Protein AF-A0A9W7XNW4-F1 (afdb_monomer_lite)

Secondary structure (DSSP, 8-state):
--SSS-HHHHHHHHHHHHHT--HHHHHHHHHHHHHHSS--HHHHHHHH-TTTTTTS---HHHH---HHHHHHHHHHHHHHHHHHHHHHT---

Foldseek 3Di:
DAPDPCRVVRVLVVCCVVVVDDPLNSLVVVLVCLVPDPDDPVVNCVQFNPCCPPPVDTDCVRSVHDPVNSVVVVVVVVVVVVVVCVVVVDDD

Sequence (92 aa):
FHFTKEPLMEEYSVAAQIWKYSSVDMCELAMNSVIQSGFEAEVKRHWVGRDYLETGQTEVHKTNVPLCRLTYRATTLEQEHALIAKITGKQE

InterPro domains:
  IPR006329 AMP deaminase [PF19326] (1-86)
  IPR006329 AMP deaminase [PTHR11359] (1-88)
  IPR032466 Metal-dependent hydrolase [SSF51556] (1-82)

pLDDT: mean 91.93, std 8.44, range [50.91, 97.69]

Radius of gyration: 16.53 Å; chains: 1; bounding box: 41×29×41 Å

Organism: NCBI:txid1286918

Structure (mmCIF, N/CA/C/O backbone):
data_AF-A0A9W7XNW4-F1
#
_entry.id   AF-A0A9W7XNW4-F1
#
loop_
_atom_site.group_PDB
_atom_site.id
_atom_site.type_symbol
_atom_site.label_atom_id
_atom_site.label_alt_id
_atom_site.label_comp_id
_atom_site.label_asym_id
_atom_site.label_entity_id
_atom_site.label_seq_id
_atom_site.pdbx_PDB_ins_code
_atom_site.Cartn_x
_atom_site.Cartn_y
_atom_site.Cartn_z
_atom_site.occupancy
_atom_site.B_iso_or_equiv
_atom_site.auth_seq_id
_atom_site.auth_comp_id
_atom_site.auth_asym_id
_atom_site.auth_atom_id
_atom_site.pdbx_PDB_model_num
ATOM 1 N N . PHE A 1 1 ? 11.500 14.891 -13.348 1.00 70.50 1 PHE A N 1
ATOM 2 C CA . PHE A 1 1 ? 12.360 14.397 -14.438 1.00 70.50 1 PHE A CA 1
ATOM 3 C C . PHE A 1 1 ? 13.107 13.204 -13.892 1.00 70.50 1 PHE A C 1
ATOM 5 O O . PHE A 1 1 ? 13.708 13.335 -12.834 1.00 70.50 1 PHE A O 1
ATOM 12 N N . HIS A 1 2 ? 12.987 12.071 -14.573 1.00 89.81 2 HIS A N 1
ATOM 13 C CA . HIS A 1 2 ? 13.524 10.771 -14.172 1.00 89.81 2 HIS A CA 1
ATOM 14 C C . HIS A 1 2 ? 14.764 10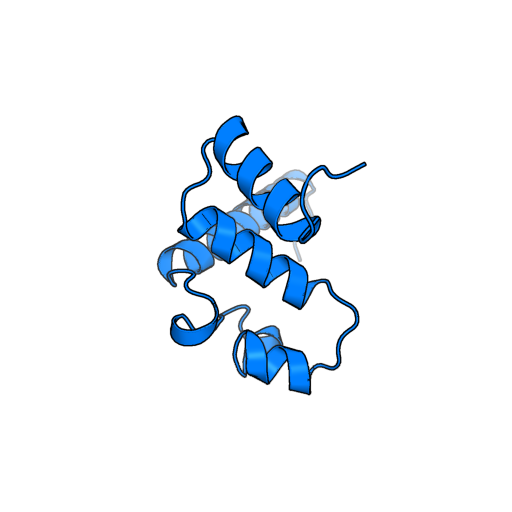.455 -15.004 1.00 89.81 2 HIS A C 1
ATOM 16 O O . HIS A 1 2 ? 14.840 10.857 -16.168 1.00 89.81 2 HIS A O 1
ATOM 22 N N . PHE A 1 3 ? 15.738 9.776 -14.407 1.00 89.00 3 PHE A N 1
ATOM 23 C CA . PHE A 1 3 ? 17.005 9.433 -15.057 1.00 89.00 3 PHE A CA 1
ATOM 24 C C . PHE A 1 3 ? 16.982 8.054 -15.724 1.00 89.00 3 PHE A C 1
ATOM 26 O O . PHE A 1 3 ? 17.831 7.756 -16.565 1.00 89.00 3 PHE 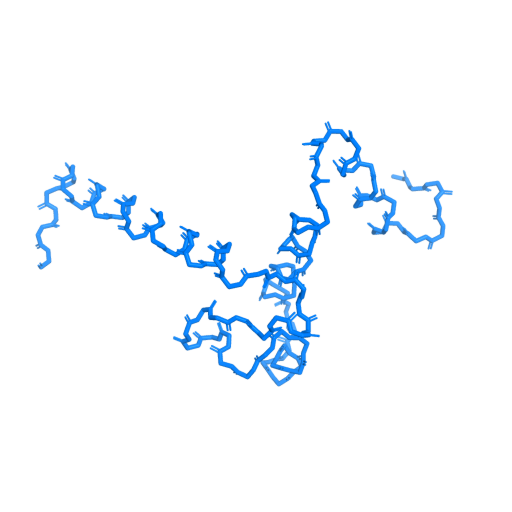A O 1
ATOM 33 N N . THR A 1 4 ? 16.020 7.209 -15.364 1.00 93.19 4 THR A N 1
ATOM 34 C CA . THR A 1 4 ? 15.853 5.858 -15.903 1.00 93.19 4 THR A CA 1
ATOM 35 C C . THR A 1 4 ? 14.727 5.791 -16.938 1.00 93.19 4 THR A C 1
ATOM 37 O O . THR A 1 4 ? 13.910 6.700 -17.080 1.00 93.19 4 THR A O 1
ATOM 40 N N . LYS A 1 5 ? 14.666 4.673 -17.675 1.00 92.44 5 LYS A N 1
ATOM 41 C CA . LYS A 1 5 ? 13.569 4.377 -18.614 1.00 92.44 5 LYS A CA 1
ATOM 42 C C . LYS A 1 5 ? 12.283 3.915 -17.915 1.00 92.44 5 LYS A C 1
ATOM 44 O O . LYS A 1 5 ? 11.260 3.780 -18.579 1.00 92.44 5 LYS A O 1
ATOM 49 N N . GLU A 1 6 ? 12.334 3.675 -16.606 1.00 95.00 6 GLU A N 1
ATOM 50 C CA . GLU A 1 6 ? 11.233 3.152 -15.797 1.00 95.00 6 GLU A CA 1
ATOM 51 C C . GLU A 1 6 ? 10.942 4.127 -14.641 1.00 95.00 6 GLU A C 1
ATOM 53 O O . GLU A 1 6 ? 11.323 3.873 -13.497 1.00 95.00 6 GLU A O 1
ATOM 58 N N . PRO A 1 7 ? 10.270 5.262 -14.919 1.00 94.00 7 PRO A N 1
ATOM 59 C CA . PRO A 1 7 ? 10.167 6.382 -13.978 1.00 94.00 7 PRO A CA 1
ATOM 60 C C . PRO A 1 7 ? 9.513 5.997 -12.643 1.00 94.00 7 PRO A C 1
ATOM 62 O O . PRO A 1 7 ? 9.952 6.439 -11.586 1.00 94.00 7 PRO A O 1
ATOM 65 N N . LEU A 1 8 ? 8.509 5.116 -12.673 1.00 92.31 8 LEU A N 1
ATOM 66 C CA . LEU A 1 8 ? 7.844 4.625 -11.465 1.00 92.31 8 LEU A CA 1
ATOM 67 C C . LEU A 1 8 ? 8.777 3.765 -10.597 1.00 92.31 8 LEU A C 1
ATOM 69 O O . LEU A 1 8 ? 8.804 3.911 -9.377 1.00 92.31 8 LEU A O 1
ATOM 73 N N . MET A 1 9 ? 9.563 2.882 -11.222 1.00 94.75 9 MET A N 1
ATOM 74 C CA . MET A 1 9 ? 10.507 2.018 -10.506 1.00 94.75 9 MET A CA 1
ATOM 75 C C . MET A 1 9 ? 11.632 2.831 -9.867 1.00 94.75 9 MET A C 1
ATOM 77 O O . MET A 1 9 ? 12.085 2.505 -8.768 1.00 94.75 9 MET A O 1
ATOM 81 N N . GLU A 1 10 ? 12.054 3.912 -10.520 1.00 96.44 10 GLU A N 1
ATOM 82 C CA . GLU A 1 10 ? 13.007 4.870 -9.965 1.00 96.44 10 GLU A CA 1
ATOM 83 C C . GLU A 1 10 ? 12.451 5.565 -8.721 1.00 96.44 10 GLU A C 1
ATOM 85 O O . GLU A 1 10 ? 13.114 5.559 -7.685 1.00 96.44 10 GLU A O 1
ATOM 90 N N . GLU A 1 11 ? 11.221 6.085 -8.775 1.00 94.94 11 GLU A N 1
ATOM 91 C CA . GLU A 1 11 ? 10.577 6.714 -7.613 1.00 94.94 11 GLU A CA 1
ATOM 92 C C . GLU A 1 11 ? 10.455 5.746 -6.435 1.00 94.94 11 GLU A C 1
ATOM 94 O O . GLU A 1 11 ? 10.815 6.093 -5.311 1.00 94.94 11 GLU A O 1
ATOM 99 N N . TYR A 1 12 ? 10.016 4.513 -6.696 1.00 95.00 12 TYR A N 1
ATOM 100 C CA . TYR A 1 12 ? 9.876 3.474 -5.675 1.00 95.00 12 TYR A CA 1
ATOM 101 C C . TYR A 1 12 ? 11.231 3.098 -5.058 1.00 95.00 12 TYR A C 1
ATOM 103 O O . TYR A 1 12 ? 11.343 2.928 -3.843 1.00 95.00 12 TYR A O 1
ATOM 111 N N . SER A 1 13 ? 12.281 3.014 -5.874 1.00 94.75 13 SER A N 1
ATOM 112 C CA . SER A 1 13 ? 13.632 2.689 -5.405 1.00 94.75 13 SER A CA 1
ATOM 113 C C . SER A 1 13 ? 14.226 3.809 -4.550 1.00 94.75 13 SER A C 1
ATOM 115 O O . SER A 1 13 ? 14.781 3.546 -3.481 1.00 94.75 13 SER A O 1
ATOM 117 N N . VAL A 1 14 ? 14.065 5.064 -4.978 1.00 95.38 14 VAL A N 1
ATOM 118 C CA . VAL A 1 14 ? 14.501 6.244 -4.217 1.00 95.38 14 VAL A CA 1
ATOM 119 C C . VAL A 1 14 ? 13.730 6.343 -2.898 1.00 95.38 14 VAL A C 1
ATOM 121 O O . VAL A 1 14 ? 14.336 6.517 -1.839 1.00 95.38 14 VAL A O 1
ATOM 124 N N . ALA A 1 15 ? 12.409 6.156 -2.940 1.00 95.44 15 ALA A N 1
ATOM 125 C CA . ALA A 1 15 ? 11.544 6.136 -1.766 1.00 95.44 15 ALA A CA 1
ATOM 126 C C . A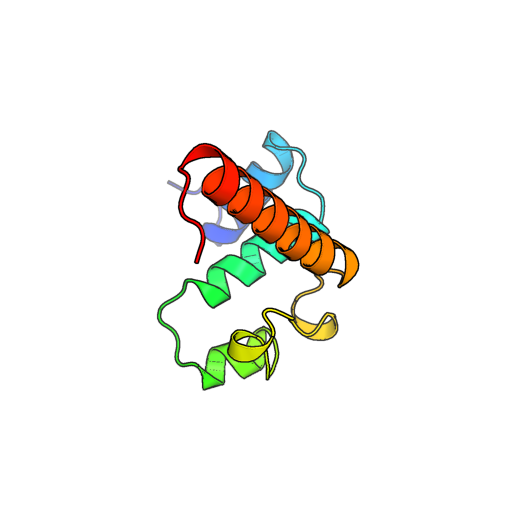LA A 1 15 ? 12.007 5.107 -0.730 1.00 95.44 15 ALA A C 1
ATOM 128 O O . ALA A 1 15 ? 12.205 5.436 0.444 1.00 95.44 15 ALA A O 1
ATOM 129 N N . ALA A 1 16 ? 12.249 3.872 -1.177 1.00 96.94 16 ALA A N 1
ATOM 130 C CA . ALA A 1 16 ? 12.701 2.798 -0.307 1.00 96.94 16 ALA A CA 1
ATOM 131 C C . ALA A 1 16 ? 14.018 3.138 0.402 1.00 96.94 16 ALA A C 1
ATOM 133 O O . ALA A 1 16 ? 14.178 2.879 1.597 1.00 96.94 16 ALA A O 1
ATOM 134 N N . GLN A 1 17 ? 14.949 3.774 -0.310 1.00 96.19 17 GLN A N 1
ATOM 135 C CA . GLN A 1 17 ? 16.250 4.155 0.235 1.00 96.19 17 GLN A CA 1
ATOM 136 C C . GLN A 1 17 ? 16.170 5.307 1.243 1.00 96.19 17 GLN A C 1
ATOM 138 O O . GLN A 1 17 ? 16.872 5.268 2.264 1.00 96.19 17 GLN A O 1
ATOM 143 N N . ILE A 1 18 ? 15.338 6.316 0.970 1.00 97.56 18 ILE A N 1
ATOM 144 C CA . ILE A 1 18 ? 15.180 7.503 1.822 1.00 97.56 18 ILE A CA 1
ATOM 145 C C . ILE A 1 18 ? 14.439 7.140 3.110 1.00 97.56 18 ILE A C 1
ATOM 147 O O . ILE A 1 18 ? 14.951 7.394 4.200 1.00 97.56 18 ILE A O 1
ATOM 151 N N . TRP A 1 19 ? 13.270 6.504 2.995 1.00 97.12 19 TRP A N 1
ATOM 152 C CA . TRP A 1 19 ? 12.388 6.213 4.132 1.00 97.12 19 TRP A CA 1
ATOM 153 C C . TRP A 1 19 ? 12.634 4.856 4.788 1.00 97.12 19 TRP A C 1
ATOM 155 O O . TRP A 1 19 ? 11.949 4.506 5.746 1.00 97.12 19 TRP A O 1
ATOM 165 N N . LYS A 1 20 ? 13.640 4.111 4.313 1.00 97.19 20 LYS A N 1
ATOM 166 C CA . LYS A 1 20 ? 14.012 2.785 4.831 1.00 97.19 20 LYS A CA 1
ATOM 167 C C . LYS A 1 20 ? 12.857 1.787 4.760 1.00 97.19 20 LYS A C 1
ATOM 169 O O . LYS A 1 20 ? 12.675 0.980 5.669 1.00 97.19 20 LYS A O 1
ATOM 174 N N . TYR A 1 21 ? 12.093 1.836 3.673 1.00 97.44 21 TYR A N 1
ATOM 175 C CA . TYR A 1 21 ? 11.005 0.894 3.451 1.00 97.44 21 TYR A CA 1
ATOM 176 C C . TYR A 1 21 ? 11.540 -0.516 3.221 1.00 97.44 21 TYR A C 1
ATOM 178 O O . TYR A 1 21 ? 12.470 -0.746 2.446 1.00 97.44 21 TYR A O 1
ATOM 186 N N . SER A 1 22 ? 10.926 -1.465 3.916 1.00 97.12 22 SER A N 1
ATOM 187 C CA . SER A 1 22 ? 11.116 -2.890 3.684 1.00 97.12 22 SER A CA 1
ATOM 188 C C . SER A 1 22 ? 10.431 -3.327 2.386 1.00 97.12 22 SER A C 1
ATOM 190 O O . SER A 1 22 ? 9.603 -2.612 1.819 1.00 97.12 22 SER A O 1
ATOM 192 N N . SER A 1 23 ? 10.717 -4.549 1.935 1.00 95.62 23 SER A N 1
ATOM 193 C CA . SER A 1 23 ? 10.006 -5.148 0.799 1.00 95.62 23 SER A CA 1
ATOM 194 C C . SER A 1 23 ? 8.494 -5.199 1.026 1.00 95.62 23 SER A C 1
ATOM 196 O O . SER A 1 23 ? 7.733 -4.916 0.108 1.00 95.62 23 SER A O 1
ATOM 198 N N . VAL A 1 24 ? 8.056 -5.488 2.255 1.00 96.75 24 VAL A N 1
ATOM 199 C CA . VAL A 1 24 ? 6.632 -5.526 2.610 1.00 96.75 24 VAL A CA 1
ATOM 200 C C . VAL A 1 24 ? 5.994 -4.143 2.498 1.00 96.75 24 VAL A C 1
ATOM 202 O O . VAL A 1 24 ? 4.875 -4.037 2.007 1.00 96.75 24 VAL A O 1
ATOM 205 N N . ASP A 1 25 ? 6.697 -3.083 2.903 1.00 97.38 25 ASP A N 1
ATOM 206 C CA . ASP A 1 25 ? 6.193 -1.708 2.785 1.00 97.38 25 ASP A CA 1
ATOM 207 C C . ASP A 1 25 ? 6.013 -1.311 1.317 1.00 97.38 25 ASP A C 1
ATOM 209 O O . ASP A 1 25 ? 4.983 -0.754 0.944 1.00 97.38 25 ASP A O 1
ATOM 213 N N . MET A 1 26 ? 6.979 -1.666 0.467 1.00 97.69 26 MET A N 1
ATOM 214 C CA . MET A 1 26 ? 6.897 -1.419 -0.974 1.00 97.69 26 MET A CA 1
ATOM 215 C C . MET A 1 26 ? 5.755 -2.204 -1.630 1.00 97.69 26 MET A C 1
ATOM 217 O O . MET A 1 26 ? 5.038 -1.661 -2.470 1.00 97.69 26 MET A O 1
ATOM 221 N N . CYS A 1 27 ? 5.544 -3.459 -1.226 1.00 96.50 27 CYS A N 1
ATOM 222 C CA . CYS A 1 27 ? 4.422 -4.275 -1.688 1.00 96.50 27 CYS A CA 1
ATOM 223 C C . CYS A 1 27 ? 3.069 -3.708 -1.234 1.00 96.50 27 CYS A C 1
ATOM 225 O O . CYS A 1 27 ? 2.137 -3.645 -2.033 1.00 96.50 27 CYS A O 1
ATOM 227 N N . GLU A 1 28 ? 2.964 -3.241 0.013 1.00 96.50 28 GLU A N 1
ATOM 228 C CA . GLU A 1 28 ? 1.755 -2.595 0.536 1.00 96.50 28 GLU A CA 1
ATOM 229 C C . GLU A 1 28 ? 1.436 -1.303 -0.234 1.00 96.50 28 GLU A C 1
ATOM 231 O O . GLU A 1 28 ? 0.290 -1.087 -0.629 1.00 96.50 28 GLU A O 1
ATOM 236 N N . LEU A 1 29 ? 2.449 -0.482 -0.531 1.00 96.00 29 LEU A N 1
ATOM 237 C CA . LEU A 1 29 ? 2.300 0.725 -1.354 1.00 96.00 29 LEU A CA 1
ATOM 238 C C . LEU A 1 29 ? 1.832 0.407 -2.782 1.00 96.00 29 LEU A C 1
ATOM 240 O O . LEU A 1 29 ? 0.896 1.040 -3.283 1.00 96.00 29 LEU A O 1
ATOM 244 N N . ALA A 1 30 ? 2.437 -0.591 -3.430 1.00 95.69 30 ALA A N 1
ATOM 245 C CA . ALA A 1 30 ? 2.044 -1.018 -4.772 1.00 95.69 30 ALA A CA 1
ATOM 246 C C . ALA A 1 30 ? 0.603 -1.561 -4.796 1.00 95.69 30 ALA A C 1
ATOM 248 O O . ALA A 1 30 ? -0.194 -1.196 -5.662 1.00 95.69 30 ALA A O 1
ATOM 249 N N . MET A 1 31 ? 0.240 -2.382 -3.807 1.00 95.31 31 MET A N 1
ATOM 250 C CA . MET A 1 31 ? -1.111 -2.918 -3.640 1.00 95.31 31 MET A CA 1
ATOM 251 C C . MET A 1 31 ? -2.144 -1.795 -3.478 1.00 95.31 31 MET A C 1
ATOM 253 O O . MET A 1 31 ? -3.162 -1.785 -4.171 1.00 95.31 31 MET A O 1
ATOM 257 N N . ASN A 1 32 ? -1.872 -0.816 -2.613 1.00 94.56 32 ASN A N 1
ATOM 258 C CA . ASN A 1 32 ? -2.770 0.320 -2.403 1.00 94.56 32 ASN A CA 1
ATOM 259 C C . ASN A 1 32 ? -2.897 1.195 -3.656 1.00 94.56 32 ASN A C 1
ATOM 261 O O . ASN A 1 32 ? -3.987 1.686 -3.947 1.00 94.56 32 ASN A O 1
ATOM 265 N N . SER A 1 33 ? -1.831 1.317 -4.452 1.00 95.75 33 SER A N 1
ATOM 266 C CA . SER A 1 33 ? -1.877 2.011 -5.746 1.00 95.75 33 SER A CA 1
ATOM 267 C C . SER A 1 33 ? -2.844 1.331 -6.723 1.00 95.75 33 SER A C 1
ATOM 269 O O . SER A 1 33 ? -3.620 2.008 -7.401 1.00 95.75 33 SER A O 1
ATOM 271 N N . VAL A 1 34 ? -2.875 -0.008 -6.755 1.00 94.81 34 VAL A N 1
ATOM 272 C CA . VAL A 1 34 ? -3.868 -0.765 -7.538 1.00 94.81 34 VAL A CA 1
ATOM 273 C C . VAL A 1 34 ? -5.282 -0.514 -7.017 1.00 94.81 34 VAL A C 1
ATOM 275 O O . VAL A 1 34 ? -6.186 -0.256 -7.812 1.00 94.81 34 VAL A O 1
ATOM 278 N N . ILE A 1 35 ? -5.491 -0.542 -5.701 1.00 93.19 35 ILE A N 1
ATOM 279 C CA . ILE A 1 35 ? -6.813 -0.315 -5.097 1.00 93.19 35 ILE A CA 1
ATOM 280 C C . ILE A 1 35 ? -7.335 1.091 -5.437 1.00 93.19 35 ILE A C 1
ATOM 282 O O . ILE A 1 35 ? -8.481 1.220 -5.878 1.00 93.19 35 ILE A O 1
ATOM 286 N N . GLN A 1 36 ? -6.483 2.114 -5.315 1.00 94.88 36 GLN A N 1
ATOM 287 C CA . GLN A 1 36 ? -6.806 3.523 -5.566 1.00 94.88 36 GLN A CA 1
ATOM 288 C C . GLN A 1 36 ? -6.997 3.863 -7.054 1.00 94.88 36 GLN A C 1
ATOM 290 O O . GLN A 1 36 ? -7.661 4.844 -7.382 1.00 94.88 36 GLN A O 1
ATOM 295 N N . SER A 1 37 ? -6.417 3.075 -7.960 1.00 95.50 37 SER A N 1
ATOM 296 C CA . SER A 1 37 ? -6.487 3.318 -9.405 1.00 95.50 37 SER A CA 1
ATOM 297 C C . SER A 1 37 ? -7.921 3.331 -9.968 1.00 95.50 37 SER A C 1
ATOM 299 O O . SER A 1 37 ? -8.872 2.888 -9.328 1.00 95.50 37 SER A O 1
ATOM 301 N N . GLY A 1 38 ? -8.085 3.776 -11.215 1.00 96.19 38 GLY A N 1
ATOM 302 C CA . GLY A 1 38 ? -9.374 3.774 -11.922 1.00 96.19 38 GLY A CA 1
ATOM 303 C C . GLY A 1 38 ? -9.734 2.473 -12.653 1.00 96.19 38 GLY A C 1
ATOM 304 O O . GLY A 1 38 ? -10.719 2.472 -13.381 1.00 96.19 38 GLY A O 1
ATOM 305 N N . PHE A 1 39 ? -8.951 1.395 -12.513 1.00 95.88 39 PHE A N 1
ATOM 306 C CA . PHE A 1 39 ? -9.204 0.138 -13.235 1.00 95.88 39 PHE A CA 1
ATOM 307 C C . PHE A 1 39 ? -10.508 -0.546 -12.804 1.00 95.88 39 PHE A C 1
ATOM 309 O O . PHE A 1 39 ? -10.986 -0.379 -11.677 1.00 95.88 39 PHE A O 1
ATOM 316 N N . GLU A 1 40 ? -11.056 -1.371 -13.694 1.00 95.50 40 GLU A N 1
ATOM 317 C CA . GLU A 1 40 ? -12.258 -2.152 -13.443 1.00 95.50 40 GLU A CA 1
ATOM 318 C C . GLU A 1 40 ? -12.058 -3.127 -12.274 1.00 95.50 40 GLU A C 1
ATOM 320 O O . GLU A 1 40 ? -10.979 -3.687 -12.056 1.00 95.50 40 GLU A O 1
ATOM 325 N N . ALA A 1 41 ? -13.139 -3.390 -11.535 1.00 92.50 41 ALA A N 1
ATOM 326 C CA . ALA A 1 41 ? -13.101 -4.281 -10.377 1.00 92.50 41 ALA A CA 1
ATOM 327 C C . ALA A 1 41 ? -12.636 -5.705 -10.732 1.00 92.50 41 ALA A C 1
ATOM 329 O O . ALA A 1 41 ? -12.021 -6.374 -9.910 1.00 92.50 41 ALA A O 1
ATOM 330 N N . GLU A 1 42 ? -12.909 -6.191 -11.945 1.00 93.38 42 GLU A N 1
ATOM 331 C CA . GLU A 1 42 ? -12.431 -7.502 -12.403 1.00 93.38 42 GLU A CA 1
ATOM 332 C C . GLU A 1 42 ? -10.903 -7.549 -12.549 1.00 93.38 42 GLU A C 1
ATOM 334 O O . GLU A 1 42 ? -10.268 -8.480 -12.051 1.00 93.38 42 GLU A O 1
ATOM 339 N N . VAL A 1 43 ? -10.304 -6.506 -13.131 1.00 95.12 43 VAL A N 1
ATOM 340 C CA . VAL A 1 43 ? -8.847 -6.381 -13.277 1.00 95.12 43 VAL A CA 1
ATOM 341 C C . VAL A 1 43 ? -8.185 -6.282 -11.903 1.00 95.12 43 VAL A C 1
ATOM 343 O O . VAL A 1 43 ? -7.228 -7.000 -11.610 1.00 95.12 43 VAL A O 1
ATOM 346 N N . LYS A 1 44 ? -8.747 -5.466 -11.005 1.00 95.06 44 LYS A N 1
ATOM 347 C CA . LYS A 1 44 ? -8.261 -5.368 -9.624 1.00 95.06 44 LYS A CA 1
ATOM 348 C C . LYS A 1 44 ? -8.371 -6.708 -8.891 1.00 95.06 44 LYS A C 1
ATOM 350 O O . LYS A 1 44 ? -7.398 -7.133 -8.275 1.00 95.06 44 LYS A O 1
ATOM 355 N N . ARG A 1 45 ? -9.489 -7.435 -9.023 1.00 93.25 45 ARG A N 1
ATOM 356 C CA . ARG A 1 45 ? -9.646 -8.783 -8.438 1.00 93.25 45 ARG A CA 1
ATOM 357 C C . ARG A 1 45 ? -8.595 -9.768 -8.935 1.00 93.25 45 ARG A C 1
ATOM 359 O O . ARG A 1 45 ? -8.108 -10.607 -8.170 1.00 93.25 45 ARG A O 1
ATOM 366 N N . HIS A 1 46 ? -8.230 -9.666 -10.208 1.00 94.00 46 HIS A N 1
ATOM 367 C CA . HIS A 1 46 ? -7.157 -10.470 -10.767 1.00 94.00 46 HIS A CA 1
ATOM 368 C C . HIS A 1 46 ? -5.807 -10.159 -10.101 1.00 94.00 46 HIS A C 1
ATOM 370 O O . HIS A 1 46 ? -5.119 -11.100 -9.708 1.00 94.00 46 HIS A O 1
ATOM 376 N N . TRP A 1 47 ? -5.464 -8.880 -9.903 1.00 94.62 47 TRP A N 1
ATOM 377 C CA . TRP A 1 47 ? -4.165 -8.456 -9.358 1.00 94.62 47 TRP A CA 1
ATOM 378 C C . TRP A 1 47 ? -4.022 -8.529 -7.837 1.00 94.62 47 TRP A C 1
ATOM 380 O O . TRP A 1 47 ? -2.940 -8.860 -7.371 1.00 94.62 47 TRP A O 1
ATOM 390 N N . VAL A 1 48 ? -5.055 -8.207 -7.053 1.00 93.62 48 VAL A N 1
ATOM 391 C CA . VAL A 1 48 ? -4.935 -8.139 -5.579 1.00 93.62 48 VAL A CA 1
ATOM 392 C C . VAL A 1 48 ? -5.679 -9.250 -4.842 1.00 93.62 48 VAL A C 1
ATOM 394 O O . VAL A 1 48 ? -5.310 -9.593 -3.723 1.00 93.62 48 VAL A O 1
ATOM 397 N N . GLY A 1 49 ? -6.687 -9.859 -5.464 1.00 92.12 49 GLY A N 1
ATOM 398 C CA . GLY A 1 49 ? -7.478 -10.937 -4.868 1.00 92.12 49 GLY A CA 1
ATOM 399 C C . GLY A 1 49 ? -8.978 -10.713 -5.004 1.00 92.12 49 GLY A C 1
ATOM 400 O O . GLY A 1 49 ? -9.424 -9.590 -5.215 1.00 92.12 49 GLY A O 1
ATOM 401 N N . ARG A 1 50 ? -9.767 -11.787 -4.925 1.00 86.81 50 ARG A N 1
ATOM 402 C CA . ARG A 1 50 ? -11.208 -11.747 -5.240 1.00 86.81 50 ARG A CA 1
ATOM 403 C C . ARG A 1 50 ? -12.020 -10.869 -4.289 1.00 86.81 50 ARG A C 1
ATOM 405 O O . ARG A 1 50 ? -12.858 -10.103 -4.759 1.00 86.81 50 ARG A O 1
ATOM 412 N N . ASP A 1 51 ? -11.708 -10.923 -3.000 1.00 83.56 51 ASP A N 1
ATOM 413 C CA . ASP A 1 51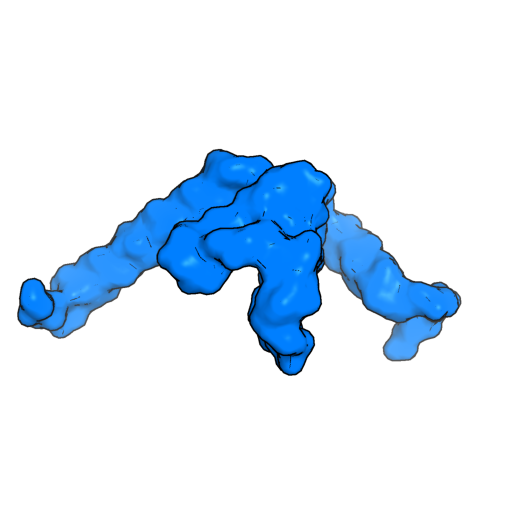 ? -12.571 -10.381 -1.943 1.00 83.56 51 ASP A CA 1
ATOM 414 C C . ASP A 1 51 ? -12.040 -9.060 -1.358 1.00 83.56 51 ASP A C 1
ATOM 416 O O . ASP A 1 51 ? -12.440 -8.644 -0.267 1.00 83.56 51 ASP A O 1
ATOM 420 N N . TYR A 1 52 ? -11.150 -8.377 -2.095 1.00 85.88 52 TYR A N 1
ATOM 421 C CA . TYR A 1 52 ? -10.454 -7.170 -1.628 1.00 85.88 52 TYR A CA 1
ATOM 422 C C . TYR A 1 52 ? -11.395 -6.002 -1.292 1.00 85.88 52 TYR A C 1
ATOM 424 O O . TYR A 1 52 ? -11.051 -5.163 -0.466 1.00 85.88 52 TYR A O 1
ATOM 432 N N . LEU A 1 53 ? -12.575 -5.943 -1.922 1.00 81.75 53 LEU A N 1
ATOM 433 C CA . LEU A 1 53 ? -13.595 -4.918 -1.662 1.00 81.75 53 LEU A CA 1
ATOM 434 C C . LEU A 1 53 ? -14.467 -5.236 -0.446 1.00 81.75 53 LEU A C 1
ATOM 436 O O . LEU A 1 53 ? -14.895 -4.318 0.242 1.00 81.75 53 LEU A O 1
ATOM 440 N N . GLU A 1 54 ? -14.762 -6.514 -0.210 1.00 80.69 54 GLU A N 1
ATOM 441 C CA . GLU A 1 54 ? -15.741 -6.936 0.801 1.00 80.69 54 GLU A CA 1
ATOM 442 C C . GLU A 1 54 ? -15.092 -7.126 2.169 1.00 80.69 54 GLU A C 1
ATOM 444 O O . GLU A 1 54 ? -15.638 -6.723 3.190 1.00 80.69 54 GLU A O 1
ATOM 449 N N . THR A 1 55 ? -13.907 -7.732 2.185 1.00 77.44 55 THR A N 1
ATOM 450 C CA . THR A 1 55 ? -13.209 -8.101 3.424 1.00 77.44 55 THR A CA 1
ATOM 451 C C . THR A 1 55 ? -12.043 -7.173 3.748 1.00 77.44 55 THR A C 1
ATOM 453 O O . THR A 1 55 ? -11.483 -7.248 4.840 1.00 77.44 55 THR A O 1
ATOM 456 N N . GLY A 1 56 ? -11.615 -6.350 2.784 1.00 75.81 56 GLY A N 1
ATOM 457 C CA . GLY A 1 56 ? -10.354 -5.608 2.862 1.00 75.81 56 GLY A CA 1
ATOM 458 C C . GLY A 1 56 ? -9.107 -6.505 2.865 1.00 75.81 56 GLY A C 1
ATOM 459 O O . GLY A 1 56 ? -7.991 -6.002 2.994 1.00 75.81 56 GLY A O 1
ATOM 460 N N . GLN A 1 57 ? -9.266 -7.826 2.727 1.00 80.62 57 GLN A N 1
ATOM 461 C CA . GLN A 1 57 ? -8.159 -8.773 2.680 1.00 80.62 57 GLN A CA 1
ATOM 462 C C . GLN A 1 57 ? -7.700 -8.978 1.242 1.00 80.62 57 GLN A C 1
ATOM 464 O O . GLN A 1 57 ? -8.502 -9.104 0.316 1.00 80.62 57 GLN A O 1
ATOM 469 N N . THR A 1 58 ? -6.385 -9.039 1.058 1.00 88.50 58 THR A N 1
ATOM 470 C CA . THR A 1 58 ? -5.781 -9.359 -0.232 1.00 88.50 58 THR A CA 1
ATOM 471 C C . THR A 1 58 ? -5.151 -10.740 -0.211 1.00 88.50 58 THR A C 1
ATOM 473 O O . THR A 1 58 ? -4.809 -11.299 0.834 1.00 88.50 58 THR A O 1
ATOM 476 N N . GLU A 1 59 ? -5.019 -11.326 -1.394 1.00 91.88 59 GLU A N 1
ATOM 477 C CA . GLU A 1 59 ? -4.410 -12.634 -1.559 1.00 91.88 59 GLU A CA 1
ATOM 478 C C . GLU A 1 59 ? -2.882 -12.490 -1.504 1.00 91.88 59 GLU A C 1
ATOM 480 O O . GLU A 1 59 ? -2.262 -11.972 -2.434 1.00 91.88 59 GLU A O 1
ATOM 485 N N . VAL A 1 60 ? -2.259 -12.984 -0.426 1.00 92.94 60 VAL A N 1
ATOM 486 C CA . VAL A 1 60 ? -0.809 -12.827 -0.173 1.00 92.94 60 VAL A CA 1
ATOM 487 C C . VAL A 1 60 ? 0.071 -13.287 -1.339 1.00 92.94 60 VAL A C 1
ATOM 489 O O . VAL A 1 60 ? 1.104 -12.684 -1.608 1.00 92.94 60 VAL A O 1
ATOM 492 N N . HIS A 1 61 ? -0.346 -14.319 -2.075 1.00 92.88 61 HIS A N 1
ATOM 493 C CA . HIS A 1 61 ? 0.404 -14.847 -3.216 1.00 92.88 61 HIS A CA 1
ATOM 494 C C . HIS A 1 61 ? 0.403 -13.912 -4.438 1.00 92.88 61 HIS A C 1
ATOM 496 O O . HIS A 1 61 ? 1.194 -14.119 -5.353 1.00 92.88 61 HIS A O 1
ATOM 502 N N . LYS A 1 62 ? -0.467 -12.895 -4.457 1.00 93.38 62 LYS A N 1
ATOM 503 C CA . LYS A 1 62 ? -0.530 -11.877 -5.509 1.00 93.38 62 LYS A CA 1
ATOM 504 C C . LYS A 1 62 ? 0.077 -10.548 -5.079 1.00 93.38 62 LYS A C 1
ATOM 506 O O . LYS A 1 62 ? 0.740 -9.893 -5.874 1.00 93.38 62 LYS A O 1
ATOM 511 N N . THR A 1 63 ? -0.144 -10.149 -3.827 1.00 94.50 63 THR A N 1
ATOM 512 C CA . THR A 1 63 ? 0.270 -8.829 -3.320 1.00 94.50 63 THR A CA 1
ATOM 513 C C . THR A 1 63 ? 1.593 -8.853 -2.574 1.00 94.50 63 THR A C 1
ATOM 515 O O . THR A 1 63 ? 2.219 -7.809 -2.423 1.00 94.50 63 THR A O 1
ATOM 518 N N . ASN A 1 64 ? 2.027 -10.024 -2.099 1.00 95.88 64 ASN A N 1
ATOM 519 C CA . ASN A 1 64 ? 3.201 -10.200 -1.246 1.00 95.88 64 ASN A CA 1
ATOM 520 C C . ASN A 1 64 ? 3.141 -9.382 0.066 1.00 95.88 64 ASN A C 1
ATOM 522 O O . ASN A 1 64 ? 4.163 -9.122 0.702 1.00 95.88 64 ASN A O 1
ATOM 526 N N . VAL A 1 65 ? 1.933 -8.989 0.490 1.00 96.12 65 VAL A N 1
ATOM 527 C CA . VAL A 1 65 ? 1.682 -8.325 1.773 1.00 96.12 65 VAL A CA 1
ATOM 528 C C . VAL A 1 65 ? 1.201 -9.374 2.781 1.00 96.12 65 VAL A C 1
ATOM 530 O O . VAL A 1 65 ? 0.161 -9.997 2.560 1.00 96.12 65 VAL A O 1
ATOM 533 N N . PRO A 1 66 ? 1.923 -9.607 3.892 1.00 95.06 66 PRO A N 1
ATOM 534 C CA . PRO A 1 66 ? 1.517 -10.576 4.902 1.00 95.06 66 PRO A CA 1
ATOM 535 C C . PRO A 1 66 ? 0.176 -10.217 5.545 1.00 95.06 66 PRO A C 1
ATOM 537 O O . PRO A 1 66 ? -0.073 -9.057 5.872 1.00 95.06 66 PRO A O 1
ATOM 540 N N . LEU A 1 67 ? -0.646 -11.226 5.840 1.00 91.94 67 LEU A N 1
ATOM 541 C CA . LEU A 1 67 ? -1.948 -11.018 6.481 1.00 91.94 67 LEU A CA 1
ATOM 542 C C . LEU A 1 67 ? -1.832 -10.263 7.815 1.00 91.94 67 LEU A C 1
ATOM 544 O O . LEU A 1 67 ? -2.635 -9.379 8.081 1.00 91.94 67 LEU A O 1
ATOM 548 N N . CYS A 1 68 ? -0.796 -10.532 8.619 1.00 94.56 68 CYS A N 1
ATOM 549 C CA . CYS A 1 68 ? -0.586 -9.831 9.890 1.00 94.56 68 CYS A CA 1
ATOM 550 C C . CYS A 1 68 ? -0.408 -8.312 9.722 1.00 94.56 68 CYS A C 1
ATOM 552 O O . CYS A 1 68 ? -0.852 -7.556 10.584 1.00 94.56 68 CYS A O 1
ATOM 554 N N . ARG A 1 69 ? 0.186 -7.856 8.606 1.00 94.88 69 ARG A N 1
ATOM 555 C CA . ARG A 1 69 ? 0.297 -6.430 8.268 1.00 94.88 69 ARG A CA 1
ATOM 556 C C . ARG A 1 69 ? -1.090 -5.837 8.037 1.00 94.88 69 ARG A C 1
ATOM 558 O O . ARG A 1 69 ? -1.402 -4.808 8.624 1.00 94.88 69 ARG A O 1
ATOM 565 N N . LEU A 1 70 ? -1.915 -6.501 7.229 1.00 92.31 70 LEU A N 1
ATOM 566 C CA . LEU A 1 70 ? -3.274 -6.053 6.910 1.00 92.31 70 LEU A CA 1
ATOM 567 C C . LEU A 1 70 ? -4.172 -6.042 8.148 1.00 92.31 70 LEU A C 1
ATOM 569 O O . LEU A 1 70 ? -4.851 -5.052 8.402 1.00 92.31 70 LEU A O 1
ATOM 573 N N . THR A 1 71 ? -4.121 -7.102 8.958 1.00 93.50 71 THR A N 1
ATOM 574 C CA . THR A 1 71 ? -4.858 -7.176 10.224 1.00 93.50 71 THR A CA 1
ATOM 575 C C . THR A 1 71 ? -4.459 -6.038 11.152 1.00 93.50 71 THR A C 1
ATOM 577 O O . THR A 1 71 ? -5.332 -5.382 11.703 1.00 93.50 71 THR A O 1
ATOM 580 N N . TYR A 1 72 ? -3.161 -5.749 11.289 1.00 95.62 72 TYR A N 1
ATOM 581 C CA . TYR A 1 72 ? -2.710 -4.621 12.099 1.00 95.62 72 TYR A CA 1
ATOM 582 C C . TYR A 1 72 ? -3.285 -3.287 11.597 1.00 95.62 72 TYR A C 1
ATOM 584 O O . TYR A 1 72 ? -3.827 -2.533 12.398 1.00 95.62 72 TYR A O 1
ATOM 592 N N . ARG A 1 73 ? -3.245 -3.020 10.280 1.00 94.81 73 ARG A N 1
ATOM 593 C CA . ARG A 1 73 ? -3.829 -1.798 9.692 1.00 94.81 73 ARG A CA 1
ATOM 594 C C . ARG A 1 73 ? -5.321 -1.666 9.990 1.00 94.81 73 ARG A C 1
ATOM 596 O O . ARG A 1 73 ? -5.747 -0.598 10.417 1.00 94.81 73 ARG A O 1
ATOM 603 N N . ALA A 1 74 ? -6.087 -2.737 9.783 1.00 93.12 74 ALA A N 1
ATOM 604 C CA . ALA A 1 74 ? -7.526 -2.751 10.028 1.00 93.12 74 ALA A CA 1
ATOM 605 C C . ALA A 1 74 ? -7.843 -2.511 11.512 1.00 93.12 74 ALA A C 1
ATOM 607 O O . ALA A 1 74 ? -8.584 -1.589 11.842 1.00 93.12 74 ALA A O 1
ATOM 608 N N . THR A 1 75 ? -7.198 -3.260 12.410 1.00 95.88 75 THR A N 1
ATOM 609 C CA . THR A 1 75 ? -7.398 -3.125 13.857 1.00 95.88 75 THR A CA 1
ATOM 610 C C . THR A 1 75 ? -7.019 -1.732 14.360 1.00 95.88 75 THR A C 1
ATOM 612 O O . THR A 1 75 ? -7.734 -1.161 15.179 1.00 95.88 75 THR A O 1
ATOM 615 N N . THR A 1 76 ? -5.906 -1.160 13.889 1.00 97.25 76 THR A N 1
ATOM 616 C CA . THR A 1 76 ? -5.506 0.201 14.274 1.00 97.25 76 THR A CA 1
ATOM 617 C C . THR A 1 76 ? -6.515 1.237 13.786 1.00 97.25 76 THR A C 1
ATOM 619 O O . THR A 1 76 ? -6.901 2.101 14.569 1.00 97.25 76 THR A O 1
ATOM 622 N N . LEU A 1 77 ? -7.007 1.123 12.548 1.00 95.12 77 LEU A N 1
ATOM 623 C CA . LEU A 1 77 ? -8.022 2.037 12.022 1.00 95.12 77 LEU A CA 1
ATOM 624 C C . LEU A 1 77 ? -9.325 1.969 12.833 1.00 95.12 77 LEU A C 1
ATOM 626 O O . LEU A 1 77 ? -9.877 3.000 13.209 1.00 95.12 77 LEU A O 1
ATOM 630 N N . GLU A 1 78 ? -9.797 0.766 13.164 1.00 95.56 78 GLU A N 1
ATOM 631 C CA . GLU A 1 78 ? -10.978 0.581 14.018 1.00 95.56 78 GLU A CA 1
ATOM 632 C C . GLU A 1 78 ? -10.790 1.219 15.402 1.00 95.56 78 GLU A C 1
ATOM 634 O O . GLU A 1 78 ? -11.690 1.890 15.912 1.00 95.56 78 GLU A O 1
ATOM 639 N N . GLN A 1 79 ? -9.605 1.063 16.000 1.00 97.25 79 GLN A N 1
ATOM 640 C CA . GLN A 1 79 ? -9.265 1.683 17.282 1.00 97.25 79 GLN A CA 1
ATOM 641 C C . GLN A 1 79 ? -9.258 3.215 17.200 1.00 97.25 79 GLN A C 1
ATOM 643 O O . GLN A 1 79 ? -9.781 3.879 18.099 1.00 97.25 79 GLN A O 1
ATOM 648 N N . GLU A 1 80 ? -8.698 3.783 16.131 1.00 97.12 80 GLU A N 1
ATOM 649 C CA . GLU A 1 80 ? -8.687 5.229 15.887 1.00 97.12 80 GLU A CA 1
ATOM 650 C C . GLU A 1 80 ? -10.109 5.775 15.702 1.00 97.12 80 GLU A C 1
ATOM 652 O O . GLU A 1 80 ? -10.473 6.783 16.312 1.00 97.12 80 GLU A O 1
ATOM 657 N N . HIS A 1 81 ? -10.953 5.074 14.941 1.00 96.00 81 HIS A N 1
ATOM 658 C CA . HIS A 1 81 ? -12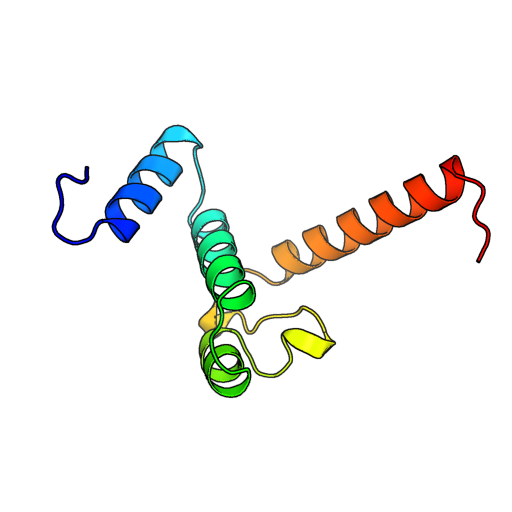.363 5.424 14.771 1.00 96.00 81 HIS A CA 1
ATOM 659 C C . HIS A 1 81 ? -13.131 5.372 16.098 1.00 96.00 81 HIS A C 1
ATOM 661 O O . HIS A 1 81 ? -13.859 6.312 16.425 1.00 96.00 81 HIS A O 1
ATOM 667 N N . ALA A 1 82 ? -12.936 4.320 16.899 1.00 96.00 82 ALA A N 1
ATOM 668 C CA . ALA A 1 82 ? -13.560 4.190 18.215 1.00 96.00 82 ALA A CA 1
ATOM 669 C C . ALA A 1 82 ? -13.123 5.312 19.173 1.00 96.00 82 ALA A C 1
ATOM 671 O O . ALA A 1 82 ? -13.937 5.845 19.934 1.00 96.0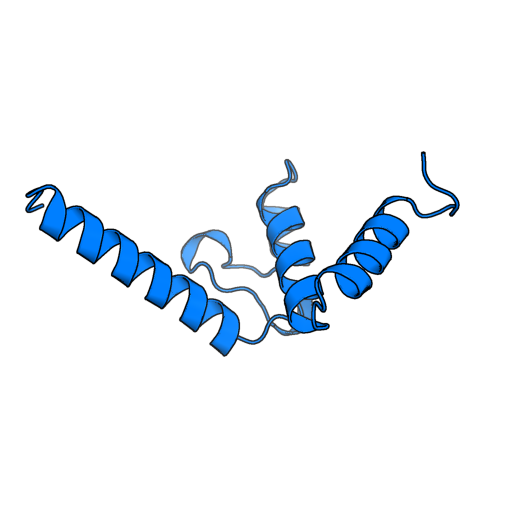0 82 ALA A O 1
ATOM 672 N N . LEU A 1 83 ? -11.849 5.714 19.116 1.00 96.06 83 LEU A N 1
ATOM 673 C CA . LEU A 1 83 ? -11.334 6.845 19.882 1.00 96.06 83 LEU A CA 1
ATOM 674 C C . LEU A 1 83 ? -12.017 8.154 19.465 1.00 96.06 83 LEU A C 1
ATOM 676 O O . LEU A 1 83 ? -12.473 8.904 20.329 1.00 96.06 83 LEU A O 1
ATOM 680 N N . ILE A 1 84 ? -12.134 8.414 18.161 1.00 96.12 84 ILE A N 1
ATOM 681 C CA . ILE A 1 84 ? -12.813 9.607 17.641 1.00 96.12 84 ILE A CA 1
ATOM 682 C C . ILE A 1 84 ? -14.290 9.612 18.050 1.00 96.12 84 ILE A C 1
ATOM 684 O O . ILE A 1 84 ? -14.779 10.639 18.523 1.00 96.12 84 ILE A O 1
ATOM 688 N N . ALA A 1 85 ? -14.999 8.487 17.933 1.00 94.94 85 ALA A N 1
ATOM 689 C CA . ALA A 1 85 ? -16.399 8.373 18.347 1.00 94.94 85 ALA A CA 1
ATOM 690 C C . ALA A 1 85 ? -16.573 8.701 19.840 1.00 94.94 85 ALA A C 1
ATOM 692 O O . ALA A 1 85 ? -17.429 9.503 20.219 1.00 94.94 85 ALA A O 1
ATOM 693 N N . LYS A 1 86 ? -15.676 8.178 20.686 1.00 94.12 86 LYS A N 1
ATOM 694 C CA . LYS A 1 86 ? -15.654 8.465 22.124 1.00 94.12 86 LYS A CA 1
ATOM 695 C C . LYS A 1 86 ? -15.395 9.944 22.429 1.00 94.12 86 LYS A C 1
ATOM 697 O O . LYS A 1 86 ? -16.031 10.491 23.325 1.00 94.12 86 LYS A O 1
ATOM 702 N N . ILE A 1 87 ? -14.472 10.587 21.710 1.00 94.38 87 ILE A N 1
ATOM 703 C CA . ILE A 1 87 ? -14.130 12.007 21.906 1.00 94.38 87 ILE A CA 1
ATOM 704 C C . ILE A 1 87 ? -15.251 12.925 21.404 1.00 94.38 87 ILE A C 1
ATOM 706 O O . ILE A 1 87 ? -15.547 13.939 22.030 1.00 94.38 87 ILE A O 1
ATOM 710 N N . THR A 1 88 ? -15.877 12.580 20.279 1.00 92.88 88 THR A N 1
ATOM 711 C CA . THR A 1 88 ? -16.910 13.406 19.632 1.00 92.88 88 THR A CA 1
ATOM 712 C C . THR A 1 88 ? -18.307 13.207 20.217 1.00 92.88 88 THR A C 1
ATOM 714 O O . THR A 1 88 ? -19.227 13.930 19.844 1.00 92.88 88 THR A O 1
ATOM 717 N N . GLY A 1 89 ? -18.484 12.256 21.143 1.00 77.69 89 GLY A N 1
ATOM 718 C CA . GLY A 1 89 ? -19.760 12.000 21.814 1.00 77.69 89 GLY A CA 1
ATOM 719 C C . GLY A 1 89 ? -20.843 11.420 20.899 1.00 77.69 89 GLY A C 1
ATOM 720 O O . GLY A 1 89 ? -21.999 11.344 21.309 1.00 77.69 89 GLY A O 1
ATOM 721 N N . LYS A 1 90 ? -20.493 11.003 19.675 1.00 62.38 90 LYS A N 1
ATOM 722 C CA . LYS A 1 90 ? -21.391 10.246 18.801 1.00 62.38 90 LYS A CA 1
ATOM 723 C C . LYS A 1 90 ? -21.481 8.815 19.324 1.00 62.38 90 LYS A C 1
ATOM 725 O O . LYS A 1 90 ? -20.657 7.968 18.994 1.00 62.38 90 LYS A O 1
ATOM 730 N N . GLN A 1 91 ? -22.463 8.581 20.187 1.00 54.03 91 GLN A N 1
ATOM 731 C CA . GLN A 1 91 ? -23.024 7.252 20.390 1.00 54.03 91 GLN A CA 1
ATOM 732 C C . GLN A 1 91 ? -23.925 6.975 19.182 1.00 54.03 91 GLN A C 1
ATOM 734 O O . GLN A 1 91 ? -24.971 7.612 19.054 1.00 54.03 91 GLN A O 1
ATOM 739 N N . GLU A 1 92 ? -23.470 6.121 18.266 1.00 50.91 92 GLU A N 1
ATOM 740 C CA . GLU A 1 92 ? -24.379 5.418 17.349 1.00 50.91 92 GLU A CA 1
ATOM 741 C C . GLU A 1 92 ? -25.047 4.254 18.085 1.00 50.91 92 GLU A C 1
ATOM 743 O O . GLU A 1 92 ? -24.344 3.578 18.875 1.00 50.91 92 GLU A O 1
#